Protein AF-A0A349IMM0-F1 (afdb_monomer_lite)

Radius of gyration: 15.64 Å; chains: 1; bounding box: 42×32×38 Å

Foldseek 3Di:
DPDDQQQCQPPVDPVSPDDPVRLVVQLVVQCCQQPDPVNDDPNHGDQGAAEDEHEHACVDPNHVVVDQKDWDDWDADPPDPLPGRSRIYTYMYGYPVVVVPPPDPDDPVVVVVVVVVRVVPRDD

Sequence (124 aa):
AVLPEFPFGWSGAPGHLPESTSINKQITYGEYIAEESHFMKGGCHPVVYNAFIMPYDSKGKRFPTGTPICYIGSATSDWKGGDKKYENVLGILIDVKYLMGIDSRTDPSEILKLAELIEEKCPV

pLDDT: mean 85.52, std 11.25, range [33.53, 94.69]

Secondary structure (DSSP, 8-state):
----S-THHHH--GGGSPPHHHHHHHHHHHHHHHH-GGG-BTTBPPP--EEEEEEE-TTSSS----SSEEEEEEE--TTS-S-SGGG-EEEEEEEHHHHHT--SS--HHHHHHHHHHHHHHS--

Structure (mmCIF, N/CA/C/O backbone):
data_AF-A0A349IMM0-F1
#
_entry.id   AF-A0A349IMM0-F1
#
loop_
_atom_site.group_PDB
_atom_site.id
_atom_site.type_symbol
_atom_site.label_atom_id
_atom_site.label_alt_id
_atom_site.label_comp_id
_atom_site.label_asym_id
_atom_site.label_entity_id
_atom_site.label_seq_id
_atom_site.pdbx_PDB_ins_code
_atom_site.Cartn_x
_atom_site.Cartn_y
_atom_site.Cartn_z
_atom_site.occupancy
_atom_site.B_iso_or_equiv
_atom_site.auth_seq_id
_atom_site.auth_comp_id
_atom_site.auth_asym_id
_atom_site.auth_atom_id
_atom_site.pdbx_PDB_model_num
ATOM 1 N N . ALA A 1 1 ? -10.154 20.493 5.474 1.00 33.53 1 ALA A N 1
ATOM 2 C CA . ALA A 1 1 ? -10.155 19.039 5.714 1.00 33.53 1 ALA A CA 1
ATOM 3 C C . ALA A 1 1 ? -9.678 18.373 4.436 1.00 33.53 1 ALA A C 1
ATOM 5 O O . ALA A 1 1 ? -10.311 18.577 3.409 1.00 33.53 1 ALA A O 1
ATOM 6 N N . VAL A 1 2 ? -8.536 17.685 4.461 1.00 36.28 2 VAL A N 1
ATOM 7 C CA . VAL A 1 2 ? -8.124 16.836 3.336 1.00 36.28 2 VAL A CA 1
ATOM 8 C C . VAL A 1 2 ? -8.956 15.567 3.472 1.00 36.28 2 VAL A C 1
ATOM 10 O O . VAL A 1 2 ? -8.765 14.812 4.423 1.00 36.28 2 VAL A O 1
ATOM 13 N N . LEU A 1 3 ? -9.966 15.402 2.622 1.00 37.78 3 LEU A N 1
ATOM 14 C CA . LEU A 1 3 ? -10.691 14.139 2.551 1.00 37.78 3 LEU A CA 1
ATOM 15 C C . LEU A 1 3 ? -9.709 13.094 1.998 1.00 37.78 3 LEU A C 1
ATOM 17 O O . LEU A 1 3 ? -9.088 13.371 0.972 1.00 37.78 3 LEU A O 1
ATOM 21 N N . PRO A 1 4 ? -9.518 11.935 2.651 1.00 56.53 4 PRO A N 1
ATOM 22 C CA . PRO A 1 4 ? -8.775 10.849 2.031 1.00 56.53 4 PRO A CA 1
ATOM 23 C C . PRO A 1 4 ? -9.517 10.441 0.756 1.00 56.53 4 PRO A C 1
ATOM 25 O O . PRO A 1 4 ? -10.723 10.202 0.808 1.00 56.53 4 PRO A O 1
ATOM 28 N N . GLU A 1 5 ? -8.811 10.391 -0.377 1.00 65.69 5 GLU A N 1
ATOM 29 C CA . GLU A 1 5 ? -9.408 10.12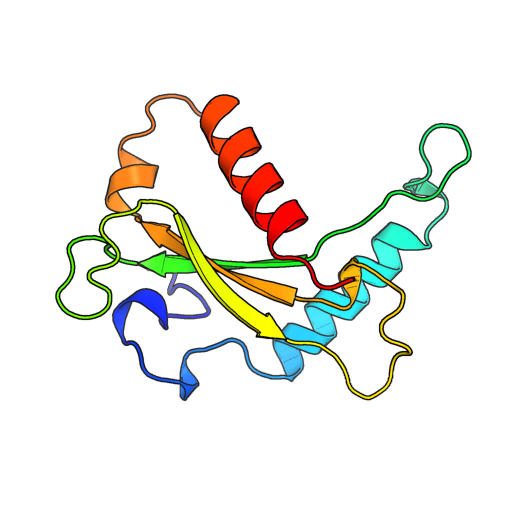4 -1.698 1.00 65.69 5 GLU A CA 1
ATOM 30 C C . GLU A 1 5 ? -10.194 8.799 -1.735 1.00 65.69 5 GLU A C 1
ATOM 32 O O . GLU A 1 5 ? -11.138 8.672 -2.509 1.00 65.69 5 GLU A O 1
ATOM 37 N N . PHE A 1 6 ? -9.880 7.857 -0.834 1.00 81.56 6 PHE A N 1
ATOM 38 C CA . PHE A 1 6 ? -10.551 6.562 -0.708 1.00 81.56 6 PHE A CA 1
ATOM 39 C C . PHE A 1 6 ? -10.893 6.253 0.765 1.00 81.56 6 PHE A C 1
ATOM 41 O O . PHE A 1 6 ? -10.073 5.686 1.496 1.00 81.56 6 PHE A O 1
ATOM 48 N N . PRO A 1 7 ? -12.100 6.598 1.259 1.00 84.56 7 PRO A N 1
ATOM 49 C CA . PRO A 1 7 ? -12.503 6.374 2.651 1.00 84.56 7 PRO A CA 1
ATOM 50 C C . PRO A 1 7 ? -12.936 4.920 2.928 1.00 84.56 7 PRO A C 1
ATOM 52 O O . PRO A 1 7 ? -13.743 4.665 3.833 1.00 84.56 7 PRO A O 1
ATOM 55 N N . PHE A 1 8 ? -12.431 3.943 2.166 1.00 89.12 8 PHE A N 1
ATOM 56 C CA . PHE A 1 8 ? -12.772 2.529 2.333 1.00 89.12 8 PHE A CA 1
ATOM 57 C C . PHE A 1 8 ? -12.432 2.025 3.735 1.00 89.12 8 PHE A C 1
ATOM 59 O O . PHE A 1 8 ? -13.289 1.430 4.375 1.00 89.12 8 PHE A O 1
ATOM 66 N N . GLY A 1 9 ? -11.247 2.337 4.263 1.00 84.81 9 GLY A N 1
ATOM 67 C CA . GLY A 1 9 ? -10.833 1.889 5.598 1.00 84.81 9 GLY A CA 1
ATOM 68 C C . GLY A 1 9 ? -11.730 2.387 6.741 1.00 84.81 9 GLY A C 1
ATOM 69 O O . GLY A 1 9 ? -11.823 1.748 7.786 1.00 84.81 9 GLY A O 1
ATOM 70 N N . TRP A 1 10 ? -12.463 3.485 6.541 1.00 85.38 10 TRP A N 1
ATOM 71 C CA . TRP A 1 10 ? -13.442 3.978 7.513 1.00 85.38 10 TRP A CA 1
ATOM 72 C C . TRP A 1 10 ? -14.856 3.432 7.264 1.00 85.38 10 TRP A C 1
ATOM 74 O O . TRP A 1 10 ? -15.537 2.984 8.185 1.00 85.38 10 TRP A O 1
ATOM 84 N N . SER A 1 11 ? -15.302 3.448 6.010 1.00 88.31 11 SER A N 1
ATOM 85 C CA . SER A 1 11 ? -16.681 3.115 5.622 1.00 88.31 11 SER A CA 1
ATOM 86 C C . SER A 1 11 ? -16.931 1.618 5.391 1.00 88.31 11 SER A C 1
ATOM 88 O O . SER A 1 11 ? -18.047 1.121 5.573 1.00 88.31 11 SER A O 1
ATOM 90 N N . GLY A 1 12 ? -15.906 0.897 4.939 1.00 85.94 12 GLY A N 1
ATOM 91 C CA . GLY A 1 12 ? -15.935 -0.448 4.362 1.00 85.94 12 GLY A CA 1
ATOM 92 C C . GLY A 1 12 ? -16.899 -0.639 3.189 1.00 85.94 12 GLY A C 1
ATOM 93 O O . GLY A 1 12 ? -17.307 -1.768 2.912 1.00 85.94 12 GLY A O 1
ATOM 94 N N . ALA A 1 13 ? -17.347 0.445 2.556 1.00 89.25 13 ALA A N 1
ATOM 95 C CA . ALA A 1 13 ? -18.237 0.378 1.405 1.00 89.25 13 ALA A CA 1
ATOM 96 C C . ALA A 1 13 ? -17.404 0.122 0.139 1.00 89.25 13 ALA A C 1
ATOM 98 O O . ALA A 1 13 ? -16.513 0.923 -0.131 1.00 89.25 13 ALA A O 1
ATOM 99 N N . PRO A 1 14 ? -17.678 -0.929 -0.657 1.00 87.25 14 PRO A N 1
ATOM 100 C CA . PRO A 1 14 ? -16.876 -1.244 -1.843 1.00 87.25 14 PRO A CA 1
ATOM 101 C C . PRO A 1 14 ? -16.741 -0.086 -2.840 1.00 87.25 14 PRO A C 1
ATOM 103 O O . PRO A 1 14 ? -15.671 0.098 -3.400 1.00 87.25 14 PRO A O 1
ATOM 106 N N . GLY A 1 15 ? -17.772 0.753 -2.992 1.00 88.56 15 GLY A N 1
ATOM 107 C CA . GLY A 1 15 ? -17.725 1.953 -3.846 1.00 88.56 15 GLY A CA 1
ATOM 108 C C . GLY A 1 15 ? -16.843 3.097 -3.326 1.00 88.56 15 GLY A C 1
ATOM 109 O O . GLY A 1 15 ? -16.828 4.169 -3.911 1.00 88.56 15 GLY A O 1
ATOM 110 N N . HIS A 1 16 ? -16.147 2.913 -2.203 1.00 90.31 16 HIS A N 1
ATOM 111 C CA . HIS A 1 16 ? -15.109 3.831 -1.725 1.00 90.31 16 HIS A CA 1
ATOM 112 C C . HIS A 1 16 ? -13.690 3.293 -1.962 1.00 90.31 16 HIS A C 1
ATOM 114 O O . HIS A 1 16 ? -12.727 3.900 -1.489 1.00 90.31 16 HIS A O 1
ATOM 120 N N . LEU A 1 17 ? -13.558 2.145 -2.635 1.00 91.06 17 LEU A N 1
ATOM 121 C CA . LEU A 1 17 ? -12.282 1.669 -3.159 1.00 91.06 17 LEU A CA 1
ATOM 122 C C . LEU A 1 17 ? -11.854 2.509 -4.374 1.00 91.06 17 LEU A C 1
ATOM 124 O O . LEU A 1 17 ? -12.676 3.210 -4.964 1.00 91.06 17 LEU A O 1
ATOM 128 N N . PRO A 1 18 ? -10.573 2.440 -4.765 1.00 89.31 18 PRO A N 1
ATOM 129 C CA . PRO A 1 18 ? -10.102 3.063 -5.991 1.00 89.31 18 PRO A CA 1
ATOM 130 C C . PRO A 1 18 ? -10.876 2.589 -7.224 1.00 89.31 18 PRO A C 1
ATOM 132 O O . PRO A 1 18 ? -10.929 1.399 -7.528 1.00 89.31 18 PRO A O 1
ATOM 135 N N . GLU A 1 19 ? -11.440 3.549 -7.951 1.00 90.06 19 GLU A N 1
ATOM 136 C CA . GLU A 1 19 ? -12.106 3.324 -9.234 1.00 90.06 19 GLU A CA 1
ATOM 137 C C . GLU A 1 19 ? -11.103 2.892 -10.316 1.00 90.06 19 GLU A C 1
ATOM 139 O O . GLU A 1 19 ? -9.913 3.229 -10.258 1.00 90.06 19 GLU A O 1
ATOM 144 N N . SER A 1 20 ? -11.585 2.233 -11.375 1.00 87.50 20 SER A N 1
ATOM 145 C CA . SER A 1 20 ? -10.746 1.777 -12.499 1.00 87.50 20 SER A CA 1
ATOM 146 C C . SER A 1 20 ? -9.914 2.900 -13.125 1.00 87.50 20 SER A C 1
ATOM 148 O O . SER A 1 20 ? -8.790 2.676 -13.565 1.00 87.50 20 SER A O 1
ATOM 150 N N . THR A 1 21 ? -10.427 4.134 -13.135 1.00 87.69 21 THR A N 1
ATOM 151 C CA . THR A 1 21 ? -9.688 5.298 -13.647 1.00 87.69 21 THR A CA 1
ATOM 152 C C . THR A 1 21 ? -8.455 5.626 -12.804 1.00 87.69 21 THR A C 1
ATOM 154 O O . THR A 1 21 ? -7.414 5.974 -13.361 1.00 87.69 21 THR A O 1
ATOM 157 N N . SER A 1 22 ? -8.542 5.493 -11.480 1.00 89.88 22 SER A N 1
ATOM 158 C CA . SER A 1 22 ? -7.416 5.689 -10.564 1.00 89.88 22 SER A CA 1
ATOM 159 C C . SER A 1 22 ? -6.413 4.545 -10.672 1.00 89.88 22 SER A C 1
ATOM 161 O O . SER A 1 22 ? -5.213 4.805 -10.716 1.00 89.88 22 SER A O 1
ATOM 163 N N . ILE A 1 23 ? -6.891 3.302 -10.787 1.00 89.50 23 ILE A N 1
ATOM 164 C CA . ILE A 1 23 ? -6.040 2.123 -11.017 1.00 89.50 23 ILE A CA 1
ATOM 165 C C . ILE A 1 23 ? -5.233 2.296 -12.312 1.00 89.50 23 ILE A C 1
ATOM 167 O O . ILE A 1 23 ? -4.010 2.184 -12.291 1.00 89.50 23 ILE A O 1
ATOM 171 N N . ASN A 1 24 ? -5.884 2.676 -13.416 1.00 89.69 24 ASN A N 1
ATOM 172 C CA . ASN A 1 24 ? -5.212 2.893 -14.700 1.00 89.69 24 ASN A CA 1
ATOM 173 C C . ASN A 1 24 ? -4.131 3.976 -14.618 1.00 89.69 24 ASN A C 1
ATOM 175 O O . ASN A 1 24 ? -3.027 3.768 -15.111 1.00 89.69 24 ASN A O 1
ATOM 179 N N . LYS A 1 25 ? -4.411 5.105 -13.953 1.00 90.19 25 LYS A N 1
ATOM 180 C CA . LYS A 1 25 ? -3.408 6.164 -13.740 1.00 90.19 25 LYS A CA 1
ATOM 181 C C . LYS A 1 25 ? -2.190 5.643 -12.989 1.00 90.19 25 LYS A C 1
ATOM 183 O O . LYS A 1 25 ? -1.066 5.934 -13.382 1.00 90.19 25 LYS A O 1
ATOM 188 N N . GLN A 1 26 ? -2.416 4.873 -11.927 1.00 90.38 26 GLN A N 1
ATOM 189 C CA . GLN A 1 26 ? -1.330 4.297 -11.146 1.00 90.38 26 GLN A CA 1
ATOM 190 C C . GLN A 1 26 ? -0.465 3.358 -11.996 1.00 90.38 26 GLN A C 1
ATOM 192 O O . GLN A 1 26 ? 0.760 3.450 -11.929 1.00 90.38 26 GLN A O 1
ATOM 197 N N . ILE A 1 27 ? -1.067 2.518 -12.840 1.00 90.62 27 ILE A N 1
ATOM 198 C CA . ILE A 1 27 ? -0.322 1.643 -13.761 1.00 90.62 27 ILE A CA 1
ATOM 199 C C . ILE A 1 27 ? 0.483 2.471 -14.773 1.00 90.62 27 ILE A C 1
ATOM 201 O O . ILE A 1 27 ? 1.664 2.197 -14.969 1.00 90.62 27 ILE A O 1
ATOM 205 N N . THR A 1 28 ? -0.110 3.512 -15.368 1.00 91.25 28 THR A N 1
ATOM 206 C CA . THR A 1 28 ? 0.586 4.406 -16.312 1.00 91.25 28 THR A CA 1
ATOM 207 C C . THR A 1 28 ? 1.788 5.100 -15.671 1.00 91.25 28 THR A C 1
ATOM 209 O O . THR A 1 28 ? 2.846 5.198 -16.289 1.00 91.25 28 THR A O 1
ATOM 212 N N . TYR A 1 29 ? 1.666 5.561 -14.424 1.00 91.12 29 TYR A N 1
ATOM 213 C CA . TYR A 1 29 ? 2.805 6.142 -13.710 1.00 91.12 29 TYR A CA 1
ATOM 214 C C . TYR A 1 29 ? 3.889 5.107 -13.412 1.00 91.12 29 TYR A C 1
ATOM 216 O O . TYR A 1 29 ? 5.074 5.406 -13.555 1.00 91.12 29 TYR A O 1
ATOM 224 N N . GLY A 1 30 ? 3.497 3.892 -13.027 1.00 90.88 30 GLY A N 1
ATOM 225 C CA . GLY A 1 30 ? 4.434 2.801 -12.785 1.00 90.88 30 GLY A CA 1
ATOM 226 C C . GLY A 1 30 ? 5.220 2.405 -14.037 1.00 90.88 30 GLY A C 1
ATOM 227 O O . GLY A 1 30 ? 6.436 2.244 -13.964 1.00 90.88 30 GLY A O 1
ATOM 228 N N . GLU A 1 31 ? 4.546 2.331 -15.186 1.00 91.31 31 GLU A N 1
ATOM 229 C CA . GLU A 1 31 ? 5.163 2.092 -16.496 1.00 91.31 31 GLU A CA 1
ATOM 230 C C . GLU A 1 31 ? 6.164 3.190 -16.856 1.00 91.31 31 GLU A C 1
ATOM 232 O O . GLU A 1 31 ? 7.311 2.889 -17.177 1.00 91.31 31 GLU A O 1
ATOM 237 N N . TYR A 1 32 ? 5.772 4.459 -16.708 1.00 92.25 32 TYR A N 1
ATOM 238 C CA . TYR A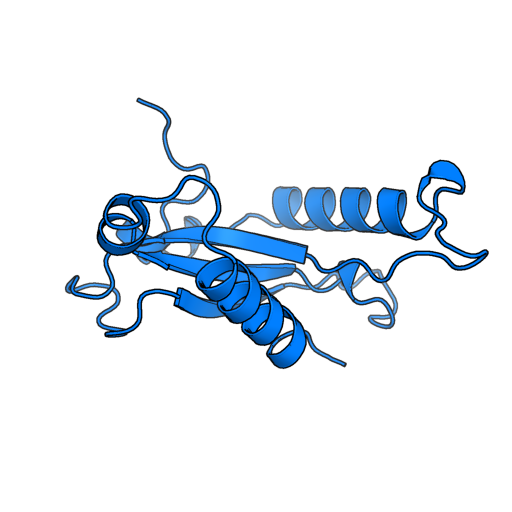 1 32 ? 6.663 5.588 -16.970 1.00 92.25 32 TYR A CA 1
ATOM 239 C C . TYR A 1 32 ? 7.955 5.496 -16.145 1.00 92.25 32 TYR A C 1
ATOM 241 O O . TYR A 1 32 ? 9.045 5.662 -16.681 1.00 92.25 32 TYR A O 1
ATOM 249 N N . ILE A 1 33 ? 7.867 5.164 -14.853 1.00 90.69 33 ILE A N 1
ATOM 250 C CA . ILE A 1 33 ? 9.059 5.023 -14.000 1.00 90.69 33 ILE A CA 1
ATOM 251 C C . ILE A 1 33 ? 9.905 3.809 -14.404 1.00 90.69 33 ILE A C 1
ATOM 253 O O . ILE A 1 33 ? 11.135 3.864 -14.360 1.00 90.69 33 ILE A O 1
ATOM 257 N N . ALA A 1 34 ? 9.258 2.704 -14.772 1.00 90.19 34 ALA A N 1
ATOM 258 C CA . ALA A 1 34 ? 9.940 1.468 -15.120 1.00 90.19 34 ALA A CA 1
ATOM 259 C C . ALA A 1 34 ? 10.650 1.538 -16.479 1.00 90.19 34 ALA A C 1
ATOM 261 O O . ALA A 1 34 ? 11.655 0.858 -16.650 1.00 90.19 34 ALA A O 1
ATOM 262 N N . GLU A 1 35 ? 10.172 2.339 -17.431 1.00 89.69 35 GLU A N 1
ATOM 263 C CA . GLU A 1 35 ? 10.680 2.349 -18.813 1.00 89.69 35 GLU A CA 1
ATOM 264 C C . GLU A 1 35 ? 11.544 3.563 -19.153 1.00 89.69 35 GLU A C 1
ATOM 266 O O . GLU A 1 35 ? 12.345 3.523 -20.087 1.00 89.69 35 GLU A O 1
ATOM 271 N N . GLU A 1 36 ? 11.444 4.640 -18.384 1.00 90.69 36 GLU A N 1
ATOM 272 C CA . GLU A 1 36 ? 12.204 5.845 -18.671 1.00 90.69 36 GLU A CA 1
ATOM 273 C C . GLU A 1 36 ? 13.684 5.740 -18.283 1.00 90.69 36 GLU A C 1
ATOM 275 O O . GLU A 1 36 ? 14.066 5.336 -17.180 1.00 90.69 36 GLU A O 1
ATOM 280 N N . SER A 1 37 ? 14.546 6.197 -19.194 1.00 85.38 37 SER A N 1
ATOM 281 C CA . SER A 1 37 ? 16.006 6.083 -19.060 1.00 85.38 37 SER A CA 1
ATOM 282 C C . SER A 1 37 ? 16.582 6.845 -17.859 1.00 85.38 37 SER A C 1
ATOM 284 O O . SER A 1 37 ? 17.596 6.440 -17.293 1.00 85.38 37 SER A O 1
ATOM 286 N N . HIS A 1 38 ? 15.923 7.917 -17.415 1.00 89.00 38 HIS A N 1
ATOM 287 C CA . HIS A 1 38 ? 16.384 8.737 -16.293 1.00 89.00 38 HIS A CA 1
ATOM 288 C C . HIS A 1 38 ? 16.205 8.069 -14.920 1.00 89.00 38 HIS A C 1
ATOM 290 O O . HIS A 1 38 ? 16.818 8.513 -13.948 1.00 89.00 38 HIS A O 1
ATOM 296 N N . PHE A 1 39 ? 15.413 6.995 -14.829 1.00 87.00 39 PHE A N 1
ATOM 297 C CA . PHE A 1 39 ? 15.270 6.199 -13.606 1.00 87.00 39 PHE A CA 1
ATOM 298 C C . PHE A 1 39 ? 16.178 4.965 -13.570 1.00 87.00 39 PHE A C 1
ATOM 300 O O . PHE A 1 39 ? 16.187 4.245 -12.567 1.00 87.00 39 PHE A O 1
ATOM 307 N N . MET A 1 40 ? 16.965 4.722 -14.623 1.00 88.25 40 MET A N 1
ATOM 308 C CA . MET A 1 40 ? 17.915 3.614 -14.655 1.00 88.25 40 MET A CA 1
ATOM 309 C C . MET A 1 40 ? 18.947 3.739 -13.532 1.00 88.25 40 MET A C 1
ATOM 311 O O . MET A 1 40 ? 19.554 4.791 -13.316 1.00 88.25 40 MET A O 1
ATOM 315 N N . LYS A 1 41 ? 19.205 2.626 -12.844 1.00 84.44 41 LYS A N 1
ATOM 316 C CA . LYS A 1 41 ? 20.254 2.518 -11.825 1.00 84.44 41 LYS A CA 1
ATOM 317 C C . LYS A 1 41 ? 21.172 1.362 -12.183 1.00 84.44 41 LYS A C 1
ATOM 319 O O . LYS A 1 41 ? 20.724 0.234 -12.351 1.00 84.44 41 LYS A O 1
ATOM 324 N N . GLY A 1 42 ? 22.467 1.648 -12.322 1.00 84.31 42 GLY A N 1
ATOM 325 C CA . GLY A 1 42 ? 23.463 0.623 -12.655 1.00 84.31 42 GLY A CA 1
ATOM 326 C C . GLY A 1 42 ? 23.252 -0.040 -14.022 1.00 84.31 42 GLY A C 1
ATOM 327 O O . GLY A 1 42 ? 23.611 -1.199 -14.184 1.00 84.31 42 GLY A O 1
ATOM 328 N N . GLY A 1 43 ? 22.654 0.670 -14.988 1.00 86.00 43 GLY A N 1
ATOM 329 C CA . GLY A 1 43 ? 22.374 0.149 -16.334 1.00 86.00 43 GLY A CA 1
ATOM 330 C C . GLY A 1 43 ? 21.109 -0.709 -16.447 1.00 86.00 43 GLY A C 1
ATOM 331 O O . GLY A 1 43 ? 20.802 -1.179 -17.538 1.00 86.00 43 GLY A O 1
ATOM 332 N N . CYS A 1 44 ? 20.363 -0.883 -15.354 1.00 88.06 44 CYS A N 1
ATOM 333 C CA . CYS A 1 44 ? 19.107 -1.625 -15.330 1.00 88.06 44 CYS A CA 1
ATOM 334 C C . CYS A 1 44 ? 17.929 -0.700 -15.010 1.00 88.06 44 CYS A C 1
ATOM 336 O O . CYS A 1 44 ? 18.051 0.245 -14.221 1.00 88.06 44 CYS A O 1
ATOM 338 N N . HIS A 1 45 ? 16.773 -1.011 -15.591 1.00 88.19 45 HIS A N 1
ATOM 339 C CA . HIS A 1 45 ? 15.504 -0.414 -15.190 1.00 88.19 45 HIS A CA 1
ATOM 340 C C . HIS A 1 45 ? 15.119 -0.861 -13.772 1.00 88.19 45 HIS A C 1
ATOM 342 O O . HIS A 1 45 ? 15.361 -2.019 -13.413 1.00 88.19 45 HIS A O 1
ATOM 348 N N . PRO A 1 46 ? 14.535 0.029 -12.952 1.00 89.62 46 PRO A N 1
ATOM 349 C CA . PRO A 1 46 ? 14.094 -0.333 -11.615 1.00 89.62 46 PRO A CA 1
ATOM 350 C C . PRO A 1 46 ? 12.882 -1.269 -11.669 1.00 89.62 46 PRO A C 1
ATOM 352 O O . PRO A 1 46 ? 12.027 -1.168 -12.550 1.00 89.62 46 PRO A O 1
ATOM 355 N N . VAL A 1 47 ? 12.771 -2.144 -10.670 1.00 90.25 47 VAL A N 1
ATOM 356 C CA . VAL A 1 47 ? 11.513 -2.843 -10.393 1.00 90.25 47 VAL A CA 1
ATOM 357 C C . VAL A 1 47 ? 10.601 -1.874 -9.650 1.00 90.25 47 VAL A C 1
ATOM 359 O O . VAL A 1 47 ? 10.987 -1.318 -8.622 1.00 90.25 47 VAL A O 1
ATOM 362 N N . VAL A 1 48 ? 9.403 -1.656 -10.187 1.00 92.19 48 VAL A N 1
ATOM 363 C CA . VAL A 1 48 ? 8.421 -0.719 -9.635 1.00 92.19 48 VAL A CA 1
ATOM 364 C C . VAL A 1 48 ? 7.231 -1.505 -9.100 1.00 92.19 48 VAL A C 1
ATOM 366 O O . VAL A 1 48 ? 6.670 -2.341 -9.806 1.00 92.19 48 VAL A O 1
ATOM 369 N N . TYR A 1 49 ? 6.853 -1.216 -7.859 1.00 92.75 49 TYR A N 1
ATOM 370 C CA . TYR A 1 49 ? 5.663 -1.753 -7.203 1.00 92.75 49 TYR A CA 1
ATOM 371 C C . TYR A 1 49 ? 4.622 -0.655 -7.038 1.00 92.75 49 TYR A C 1
ATOM 373 O O . TYR A 1 49 ? 4.966 0.524 -6.937 1.00 92.75 49 TYR A O 1
ATOM 381 N N . ASN A 1 50 ? 3.353 -1.049 -6.987 1.00 92.12 50 ASN A N 1
ATOM 382 C CA . ASN A 1 50 ? 2.244 -0.115 -6.927 1.00 92.12 50 ASN A CA 1
ATOM 383 C C . ASN A 1 50 ? 1.287 -0.459 -5.787 1.00 92.12 50 ASN A C 1
ATOM 385 O O . ASN A 1 50 ? 0.904 -1.617 -5.618 1.00 92.12 50 ASN A O 1
ATOM 389 N N . ALA A 1 51 ? 0.895 0.541 -5.000 1.00 92.94 51 ALA A N 1
ATOM 390 C CA . ALA A 1 51 ? -0.050 0.351 -3.912 1.00 92.94 51 ALA A CA 1
ATOM 391 C C . ALA A 1 51 ? -0.859 1.618 -3.610 1.00 92.94 51 ALA A C 1
ATOM 393 O O . ALA A 1 51 ? -0.321 2.723 -3.536 1.00 92.94 51 ALA A O 1
ATOM 394 N N . PHE A 1 52 ? -2.150 1.438 -3.343 1.00 92.88 52 PHE A N 1
ATOM 395 C CA . PHE A 1 52 ? -3.001 2.421 -2.693 1.00 92.88 52 PHE A CA 1
ATOM 396 C C . PHE A 1 52 ? -2.950 2.243 -1.181 1.00 92.88 52 PHE A C 1
ATOM 398 O O . PHE A 1 52 ? -3.285 1.182 -0.653 1.00 92.88 52 PHE A O 1
ATOM 405 N N . ILE A 1 53 ? -2.595 3.320 -0.487 1.00 91.38 53 ILE A N 1
ATOM 406 C CA . ILE A 1 53 ? -2.620 3.389 0.970 1.00 91.38 53 ILE A CA 1
ATOM 407 C C . ILE A 1 53 ? -3.917 4.063 1.405 1.00 91.38 53 ILE A C 1
ATOM 409 O O . ILE A 1 53 ? -4.224 5.182 0.995 1.00 91.38 53 ILE A O 1
ATOM 413 N N . MET A 1 54 ? -4.670 3.385 2.262 1.00 91.75 54 MET A N 1
ATOM 414 C CA . MET A 1 54 ? -5.966 3.832 2.754 1.00 91.75 54 MET A CA 1
ATOM 415 C C . MET A 1 54 ? -5.960 3.910 4.284 1.00 91.75 54 MET A C 1
ATOM 417 O O . MET A 1 54 ? -5.613 2.935 4.952 1.00 91.75 54 MET A O 1
ATOM 421 N N . PRO A 1 55 ? -6.355 5.049 4.873 1.00 91.00 55 PRO A N 1
ATOM 422 C CA . PRO A 1 55 ? -6.399 5.189 6.321 1.00 91.00 55 PRO A CA 1
ATOM 423 C C . PRO A 1 55 ? -7.518 4.332 6.922 1.00 91.00 55 PRO A C 1
ATOM 425 O O . PRO A 1 55 ? -8.633 4.295 6.394 1.00 91.00 55 PRO A O 1
ATOM 428 N N . TYR A 1 56 ? -7.251 3.687 8.059 1.00 92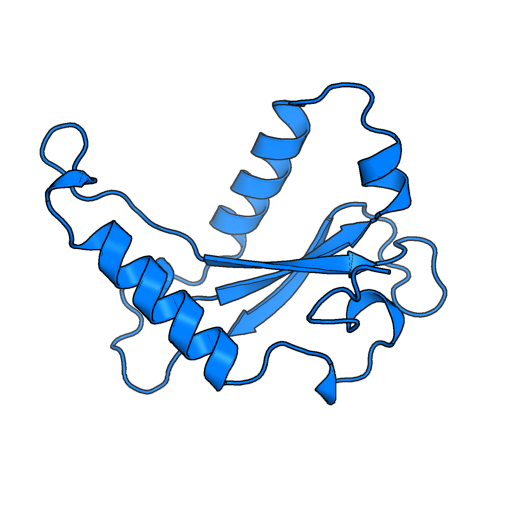.19 56 TYR A N 1
ATOM 429 C CA . TYR A 1 56 ? -8.273 2.965 8.822 1.00 92.19 56 TYR A CA 1
ATOM 430 C C . TYR A 1 56 ? -8.012 2.966 10.338 1.00 92.19 56 TYR A C 1
ATOM 432 O O . TYR A 1 56 ? -7.066 3.587 10.820 1.00 92.19 56 TYR A O 1
ATOM 440 N N . ASP A 1 57 ? -8.892 2.301 11.090 1.00 90.31 57 ASP A N 1
ATOM 441 C CA . ASP A 1 57 ? -8.762 2.056 12.530 1.00 90.31 57 ASP A CA 1
ATOM 442 C C . ASP A 1 57 ? -8.680 0.541 12.761 1.00 90.31 57 ASP A C 1
ATOM 444 O O . ASP A 1 57 ? -9.700 -0.143 12.641 1.00 90.31 57 ASP A O 1
ATOM 448 N N . SER A 1 58 ? -7.494 0.016 13.099 1.00 90.31 58 SER A N 1
ATOM 449 C CA . SER A 1 58 ? -7.269 -1.436 13.266 1.00 90.31 58 SER A CA 1
ATOM 450 C C . SER A 1 58 ? -8.028 -2.040 14.448 1.00 90.31 58 SER A C 1
ATOM 452 O O . SER A 1 58 ? -8.262 -3.250 14.510 1.00 90.31 58 SER A O 1
ATOM 454 N N . LYS A 1 59 ? -8.424 -1.183 15.396 1.00 88.88 59 LYS A N 1
ATOM 455 C CA . LYS A 1 59 ? -9.240 -1.516 16.572 1.00 88.88 59 LYS A CA 1
ATOM 456 C C . LYS A 1 59 ? -10.709 -1.140 16.372 1.00 88.88 59 LYS A C 1
ATOM 458 O O . LYS A 1 59 ? -11.515 -1.261 17.296 1.00 88.88 59 LYS A O 1
ATOM 463 N N . GLY A 1 60 ? -11.058 -0.640 15.190 1.00 84.75 60 GLY A N 1
ATOM 464 C CA . GLY A 1 60 ? -12.407 -0.235 14.842 1.00 84.75 60 GLY A CA 1
ATOM 465 C C . GLY A 1 60 ? -13.331 -1.435 14.643 1.00 84.75 60 GLY A C 1
ATOM 466 O O . GLY A 1 60 ? -12.910 -2.539 14.312 1.00 84.75 60 GLY A O 1
ATOM 467 N N . LYS A 1 61 ? -14.642 -1.204 14.776 1.00 82.38 61 LYS A N 1
ATOM 468 C CA . LYS A 1 61 ? -15.663 -2.248 14.563 1.00 82.38 61 LYS A CA 1
ATOM 469 C C . LYS A 1 61 ? -15.738 -2.738 13.112 1.00 82.38 61 LYS A C 1
ATOM 471 O O . LYS A 1 61 ? -16.241 -3.828 12.869 1.00 82.38 61 LYS A O 1
ATOM 476 N N . ARG A 1 62 ? -15.304 -1.912 12.152 1.00 82.44 62 ARG A N 1
ATOM 477 C CA . ARG A 1 62 ? -15.449 -2.183 10.715 1.00 82.44 62 ARG A CA 1
ATOM 478 C C . ARG A 1 62 ? -14.378 -3.128 10.179 1.00 82.44 62 ARG A C 1
ATOM 480 O O . ARG A 1 62 ? -14.700 -4.005 9.387 1.00 82.44 62 ARG A O 1
ATOM 487 N N . PHE A 1 63 ? -13.144 -2.941 10.636 1.00 82.19 63 PHE A N 1
ATOM 488 C CA . PHE A 1 63 ? -11.973 -3.722 10.252 1.00 82.19 63 PHE A CA 1
ATOM 489 C C . PHE A 1 63 ? -11.161 -4.050 11.512 1.00 82.19 63 PHE A C 1
ATOM 491 O O . PHE A 1 63 ? -10.163 -3.385 11.786 1.00 82.19 63 PHE A O 1
ATOM 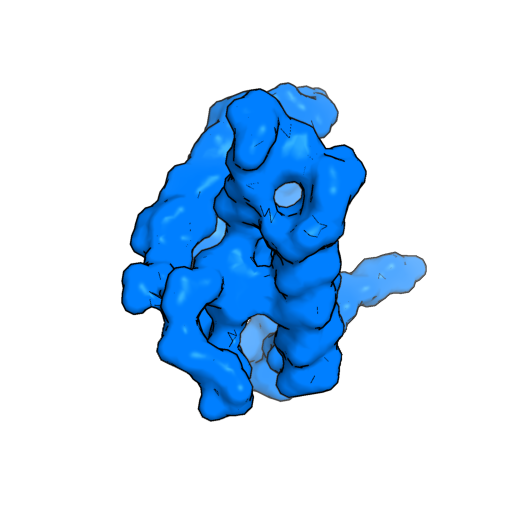498 N N . PRO A 1 64 ? -11.589 -5.048 12.305 1.00 82.25 64 PRO A N 1
ATOM 499 C CA . PRO A 1 64 ? -10.897 -5.459 13.522 1.00 82.25 64 PRO A CA 1
ATOM 500 C C . PRO A 1 64 ? -9.695 -6.349 13.173 1.00 82.25 64 PRO A C 1
ATOM 502 O O . PRO A 1 64 ? -9.624 -7.511 13.563 1.00 82.25 64 PRO A O 1
ATOM 505 N N . THR A 1 65 ? -8.774 -5.825 12.370 1.00 86.31 65 THR A N 1
ATOM 506 C CA . THR A 1 65 ? -7.588 -6.549 11.890 1.00 86.31 65 THR A CA 1
ATOM 507 C C . THR A 1 65 ? -6.584 -6.789 13.014 1.00 86.31 65 THR A C 1
ATOM 509 O O . THR A 1 65 ? -5.828 -7.754 12.965 1.00 86.31 65 THR A O 1
ATOM 512 N N . GLY A 1 66 ? -6.553 -5.909 14.023 1.00 87.1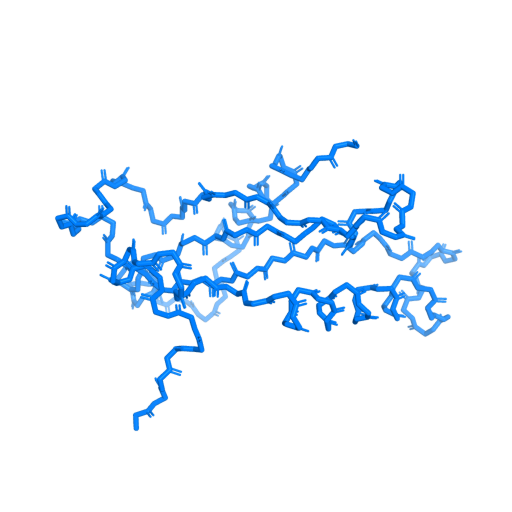9 66 GLY A N 1
ATOM 513 C CA . GLY A 1 66 ? -5.584 -5.955 15.119 1.00 87.19 66 GLY A CA 1
ATOM 514 C C . GLY A 1 66 ? -4.140 -5.645 14.707 1.00 87.19 66 GLY A C 1
ATOM 515 O O . GLY A 1 66 ? -3.257 -5.677 15.563 1.00 87.19 66 GLY A O 1
ATOM 516 N N . THR A 1 67 ? -3.887 -5.324 13.434 1.00 90.69 67 THR A N 1
ATOM 517 C CA . THR A 1 67 ? -2.554 -5.018 12.897 1.00 90.69 67 THR A CA 1
ATOM 518 C C . THR A 1 67 ? -2.495 -3.587 12.366 1.00 90.69 67 THR A C 1
ATOM 520 O O . THR A 1 67 ? -3.479 -3.087 11.835 1.00 90.69 67 THR A O 1
ATOM 523 N N . PRO A 1 68 ? -1.358 -2.884 12.462 1.00 91.00 68 PRO A N 1
ATOM 524 C CA . PRO A 1 68 ? -1.265 -1.505 11.982 1.00 91.00 68 PRO A CA 1
ATOM 525 C C . PRO A 1 68 ? -1.270 -1.386 10.453 1.00 91.00 68 PRO A C 1
ATOM 527 O O . PRO A 1 68 ? -1.747 -0.387 9.923 1.00 91.00 68 PRO A O 1
ATOM 530 N N . ILE A 1 69 ? -0.781 -2.407 9.746 1.00 93.06 69 ILE A N 1
ATOM 531 C CA . ILE A 1 69 ? -0.756 -2.486 8.283 1.00 93.06 69 ILE A CA 1
ATOM 532 C C . ILE A 1 69 ? -1.524 -3.748 7.879 1.00 93.06 69 ILE A C 1
ATOM 534 O O . ILE A 1 69 ? -1.324 -4.815 8.468 1.00 93.06 69 ILE A O 1
ATOM 538 N N . CYS A 1 70 ? -2.438 -3.633 6.917 1.00 93.50 70 CYS A N 1
ATOM 539 C CA . CYS A 1 70 ? -3.263 -4.747 6.458 1.00 93.50 70 CYS A CA 1
ATOM 540 C C . CYS A 1 70 ? -3.446 -4.707 4.938 1.00 93.50 70 CYS A C 1
ATOM 542 O O . CYS A 1 70 ? -3.908 -3.715 4.383 1.00 93.50 70 CYS A O 1
ATOM 544 N N . TYR A 1 71 ? -3.104 -5.801 4.264 1.00 94.12 71 TYR A N 1
ATOM 545 C CA . TYR A 1 71 ? -3.401 -6.004 2.848 1.00 94.12 71 TYR A CA 1
ATOM 546 C C . TYR A 1 71 ? -4.864 -6.425 2.663 1.00 94.12 71 TYR A C 1
ATOM 548 O O . TYR A 1 71 ? -5.336 -7.317 3.369 1.00 94.12 71 TYR A O 1
ATOM 556 N N . ILE A 1 72 ? -5.567 -5.818 1.702 1.00 92.44 72 ILE A N 1
ATOM 557 C CA . ILE A 1 72 ? -6.996 -6.088 1.458 1.00 92.44 72 ILE A CA 1
ATOM 558 C C . ILE A 1 72 ? -7.321 -6.606 0.054 1.00 92.44 72 ILE A C 1
ATOM 560 O O . ILE A 1 72 ? -8.461 -6.992 -0.195 1.00 92.44 72 ILE A O 1
ATOM 564 N N . GLY A 1 73 ? -6.350 -6.632 -0.856 1.00 91.12 73 GLY A N 1
ATOM 565 C CA . GLY A 1 73 ? -6.545 -7.121 -2.220 1.00 91.12 73 GLY A CA 1
ATOM 566 C C . GLY A 1 73 ? -5.611 -6.454 -3.220 1.00 91.12 73 GLY A C 1
ATOM 567 O O . GLY A 1 73 ? -4.905 -5.507 -2.882 1.00 91.12 73 GLY A O 1
ATOM 568 N N . SER A 1 74 ? -5.625 -6.941 -4.454 1.00 90.56 74 SER A N 1
ATOM 569 C CA . SER A 1 74 ? -4.888 -6.375 -5.579 1.00 90.56 74 SER A CA 1
ATOM 570 C C . SER A 1 74 ? -5.840 -6.104 -6.737 1.00 90.56 74 SER A C 1
ATOM 572 O O . SER A 1 74 ? -6.870 -6.762 -6.885 1.00 90.56 74 SER A O 1
ATOM 574 N N . ALA A 1 75 ? -5.490 -5.118 -7.553 1.00 88.62 75 ALA A N 1
ATOM 575 C CA . ALA A 1 75 ? -6.143 -4.832 -8.816 1.00 88.62 75 ALA A CA 1
ATOM 576 C C . ALA A 1 75 ? -5.111 -4.878 -9.941 1.00 88.62 75 ALA A C 1
ATOM 578 O O . ALA A 1 75 ? -3.982 -4.418 -9.775 1.00 88.62 75 ALA A O 1
ATOM 579 N N . THR A 1 76 ? -5.514 -5.421 -11.081 1.00 83.38 76 THR A N 1
ATOM 580 C CA . THR A 1 76 ? -4.706 -5.497 -12.300 1.00 83.38 76 THR A CA 1
ATOM 581 C C . THR A 1 76 ? -5.494 -4.937 -13.475 1.00 83.38 76 THR A C 1
ATOM 583 O O . THR A 1 76 ? -6.657 -4.547 -13.345 1.00 83.38 76 THR A O 1
ATOM 586 N N . SER A 1 77 ? -4.841 -4.849 -14.627 1.00 71.75 77 SER A N 1
ATOM 587 C CA . SER A 1 77 ? -5.470 -4.459 -15.880 1.00 71.75 77 SER A CA 1
ATOM 588 C C . SER A 1 77 ? -5.568 -5.635 -16.833 1.00 71.75 77 SER A C 1
ATOM 590 O O . SER A 1 77 ? -4.558 -6.257 -17.132 1.00 71.75 77 SER A O 1
ATOM 592 N N . ASP A 1 78 ? -6.758 -5.858 -17.391 1.00 68.06 78 ASP A N 1
ATOM 593 C CA . ASP A 1 78 ? -7.009 -6.943 -18.353 1.00 68.06 78 ASP A CA 1
ATOM 594 C C . ASP A 1 78 ? -6.262 -6.767 -19.690 1.00 68.06 78 ASP A C 1
ATOM 596 O O . ASP A 1 78 ? -6.162 -7.696 -20.485 1.00 68.06 78 ASP A O 1
ATOM 600 N N . TRP A 1 79 ? -5.769 -5.558 -19.974 1.00 59.81 79 TRP A N 1
ATOM 601 C CA . TRP A 1 79 ? -5.177 -5.180 -21.262 1.00 59.81 79 TRP A CA 1
ATOM 602 C C . TRP A 1 79 ? -3.649 -5.308 -21.315 1.00 59.81 79 TRP A C 1
ATOM 604 O O . TRP A 1 79 ? -3.068 -5.067 -22.374 1.00 59.81 79 TRP A O 1
ATOM 614 N N . LYS A 1 80 ? -2.993 -5.699 -20.214 1.00 61.59 80 LYS A N 1
ATOM 615 C CA . LYS A 1 80 ? -1.550 -5.974 -20.174 1.00 61.59 80 LYS A CA 1
ATOM 616 C C . LYS A 1 80 ? -1.272 -7.428 -19.796 1.00 61.59 80 LYS A C 1
ATOM 618 O O . LYS A 1 80 ? -2.118 -8.098 -19.216 1.00 61.59 80 LYS A O 1
ATOM 623 N N . GLY A 1 81 ? -0.095 -7.924 -20.185 1.00 60.31 81 GLY A N 1
ATOM 624 C CA . GLY A 1 81 ? 0.275 -9.339 -20.073 1.00 60.31 81 GLY A CA 1
ATOM 625 C C . GLY A 1 81 ? 0.379 -9.869 -18.640 1.00 60.31 81 GLY A C 1
ATOM 626 O O . GLY A 1 81 ? 0.399 -11.082 -18.467 1.00 60.31 81 GLY A O 1
ATOM 627 N N . GLY A 1 82 ? 0.416 -8.997 -17.624 1.00 64.06 82 GLY A N 1
ATOM 628 C CA . GLY A 1 82 ? 0.546 -9.383 -16.217 1.00 64.06 82 GLY A CA 1
ATOM 629 C C . GLY A 1 82 ? 1.991 -9.615 -15.772 1.00 64.06 82 GLY A C 1
ATOM 630 O O . GLY A 1 82 ? 2.234 -9.864 -14.598 1.00 64.06 82 GLY A O 1
ATOM 631 N N . ASP A 1 83 ? 2.963 -9.482 -16.678 1.00 75.56 83 ASP A N 1
ATOM 632 C CA . ASP A 1 83 ? 4.366 -9.839 -16.433 1.00 75.56 83 ASP A CA 1
ATOM 633 C C . ASP A 1 83 ? 5.138 -8.787 -15.611 1.00 75.56 83 ASP A C 1
ATOM 635 O O . ASP A 1 83 ? 6.293 -8.999 -15.225 1.00 75.56 83 ASP A O 1
ATOM 639 N N . LYS A 1 84 ? 4.553 -7.602 -15.388 1.00 87.19 84 LYS A N 1
ATOM 640 C CA . LYS A 1 84 ? 5.225 -6.471 -14.732 1.00 87.19 84 LYS A CA 1
ATOM 641 C C . LYS A 1 84 ? 4.624 -6.181 -13.361 1.00 87.19 84 LYS A C 1
ATOM 643 O O . LYS A 1 84 ? 3.419 -6.014 -13.193 1.00 87.19 84 LYS A O 1
ATOM 648 N N . LYS A 1 85 ? 5.496 -6.002 -12.363 1.00 89.44 85 LYS A N 1
ATOM 649 C CA . LYS A 1 85 ? 5.097 -5.731 -10.970 1.00 89.44 85 LYS A CA 1
ATOM 650 C C . LYS A 1 85 ? 4.275 -4.449 -10.808 1.00 89.44 85 LYS A C 1
ATOM 652 O O . LYS A 1 85 ? 3.369 -4.420 -9.983 1.00 89.44 85 LYS A O 1
ATOM 657 N N . TYR A 1 86 ? 4.513 -3.434 -11.637 1.00 89.56 86 TYR A N 1
ATOM 658 C CA . TYR A 1 86 ? 3.790 -2.161 -11.570 1.00 89.56 86 TYR A CA 1
ATOM 659 C C . TYR A 1 86 ? 2.338 -2.233 -12.072 1.00 89.56 86 TYR A C 1
ATOM 661 O O . TYR A 1 86 ? 1.564 -1.311 -11.814 1.00 89.56 86 TYR A O 1
ATOM 669 N N . GLU A 1 87 ? 1.969 -3.301 -12.790 1.00 90.38 87 GLU A N 1
ATOM 670 C CA . GLU A 1 87 ? 0.596 -3.548 -13.258 1.00 90.38 87 GLU A CA 1
ATOM 671 C C . GLU A 1 87 ? -0.310 -4.033 -12.124 1.00 90.38 87 GLU A C 1
ATOM 673 O O . GLU A 1 87 ? -1.531 -3.901 -12.200 1.00 90.38 87 GLU A O 1
ATOM 678 N N . ASN A 1 88 ? 0.299 -4.566 -11.063 1.00 90.50 88 ASN A N 1
ATOM 679 C CA . ASN A 1 88 ? -0.375 -5.027 -9.866 1.00 90.50 88 ASN A CA 1
ATOM 680 C C . ASN A 1 88 ? -0.440 -3.885 -8.852 1.00 90.50 88 ASN A C 1
ATOM 682 O O . ASN A 1 88 ? 0.565 -3.523 -8.241 1.00 90.50 88 ASN A O 1
ATOM 686 N N . VAL A 1 89 ? -1.635 -3.336 -8.650 1.00 91.19 89 VAL A N 1
ATOM 687 C CA . VAL A 1 89 ? -1.881 -2.276 -7.672 1.00 91.19 89 VAL A CA 1
ATOM 688 C C . VAL A 1 89 ? -2.454 -2.883 -6.398 1.00 91.19 89 VAL A C 1
ATOM 690 O O . VAL A 1 89 ? -3.587 -3.361 -6.380 1.00 91.19 89 VAL A O 1
ATOM 693 N N . LEU A 1 90 ? -1.676 -2.875 -5.318 1.00 93.56 90 LEU A N 1
ATOM 694 C CA . LEU A 1 90 ? -2.091 -3.429 -4.029 1.00 93.56 90 LEU A CA 1
ATOM 695 C C . LEU A 1 90 ? -2.966 -2.443 -3.250 1.00 93.56 90 LEU A C 1
ATOM 697 O O . LEU A 1 90 ? -2.702 -1.248 -3.214 1.00 93.56 90 LEU A O 1
ATOM 701 N N . GLY A 1 91 ? -3.992 -2.936 -2.569 1.00 93.44 91 GLY A N 1
ATOM 702 C CA . GLY A 1 91 ? -4.768 -2.188 -1.587 1.00 93.44 91 GLY A CA 1
ATOM 703 C C . GLY A 1 91 ? -4.236 -2.451 -0.184 1.00 93.44 91 GLY A C 1
ATOM 704 O O . GLY A 1 91 ? -4.274 -3.588 0.292 1.00 93.44 91 GLY A O 1
ATOM 705 N N . ILE A 1 92 ? -3.768 -1.403 0.492 1.00 94.06 92 ILE A N 1
ATOM 706 C CA . ILE A 1 92 ? -3.201 -1.483 1.841 1.00 94.06 92 ILE A CA 1
ATOM 707 C C . ILE A 1 92 ? -3.942 -0.525 2.768 1.00 94.06 92 ILE A C 1
ATOM 709 O O . ILE A 1 92 ? -4.076 0.663 2.487 1.00 94.06 92 ILE A O 1
ATOM 713 N N . LEU A 1 93 ? -4.399 -1.041 3.903 1.00 93.19 93 LEU A N 1
ATOM 714 C CA . LEU A 1 93 ? -4.933 -0.263 5.008 1.00 93.19 93 LEU A CA 1
ATOM 715 C C . LEU A 1 93 ? -3.822 0.062 6.015 1.00 93.19 93 LEU A C 1
ATOM 717 O O . LEU A 1 93 ? -3.091 -0.839 6.432 1.00 93.19 93 LEU A O 1
ATOM 721 N N . ILE A 1 94 ? -3.722 1.327 6.436 1.00 92.62 94 ILE A N 1
ATOM 722 C CA . ILE A 1 94 ? -2.777 1.790 7.468 1.00 92.62 94 ILE A CA 1
ATOM 723 C C . ILE A 1 94 ? -3.518 2.470 8.618 1.00 92.62 94 ILE A C 1
ATOM 725 O O . ILE A 1 94 ? -4.321 3.386 8.410 1.00 92.62 94 ILE A O 1
ATOM 729 N N . ASP A 1 95 ? -3.265 2.001 9.839 1.00 92.00 95 ASP A N 1
ATOM 730 C CA . ASP A 1 95 ? -3.874 2.543 11.046 1.00 92.00 95 ASP A CA 1
ATOM 731 C C . ASP A 1 95 ? -3.335 3.950 11.308 1.00 92.00 95 ASP A C 1
ATOM 733 O O . ASP A 1 95 ? -2.142 4.157 11.538 1.00 92.00 95 ASP A O 1
ATOM 737 N N . VAL A 1 96 ? -4.235 4.931 11.295 1.00 88.56 96 VAL A N 1
ATOM 738 C CA . VAL A 1 96 ? -3.866 6.340 11.462 1.00 88.56 96 VAL A CA 1
ATOM 739 C C . VAL A 1 96 ? -3.353 6.628 12.872 1.00 88.56 96 VAL A C 1
ATOM 741 O O . VAL A 1 96 ? -2.420 7.408 13.027 1.00 88.56 96 VAL A O 1
ATOM 744 N N . LYS A 1 97 ? -3.917 6.000 13.911 1.00 89.44 97 LYS A N 1
ATOM 745 C CA . LYS A 1 97 ? -3.474 6.197 15.303 1.00 89.44 97 LYS A CA 1
ATOM 746 C C . LYS A 1 97 ? -2.086 5.608 15.511 1.00 89.44 97 LYS A C 1
ATOM 748 O O . LYS A 1 97 ? -1.283 6.193 16.230 1.00 89.44 97 LYS A O 1
ATOM 753 N N . TYR A 1 98 ? -1.815 4.468 14.879 1.00 90.38 98 TYR A N 1
ATOM 754 C CA . TYR A 1 98 ? -0.478 3.888 14.854 1.00 90.38 98 TYR A CA 1
ATOM 755 C C . TYR A 1 98 ? 0.509 4.813 14.139 1.00 90.38 98 TYR A C 1
ATOM 757 O O . TYR A 1 98 ? 1.529 5.164 14.721 1.00 90.38 98 TYR A O 1
ATOM 765 N N . LEU A 1 99 ? 0.163 5.277 12.932 1.00 87.81 99 LEU A N 1
ATOM 766 C CA . LEU A 1 99 ? 1.001 6.176 12.135 1.00 87.81 99 LEU A CA 1
ATOM 767 C C . LEU A 1 99 ? 1.312 7.485 12.880 1.00 87.81 99 LEU A C 1
ATOM 769 O O . LEU A 1 99 ? 2.446 7.946 12.864 1.00 87.81 99 LEU A O 1
ATOM 773 N N . MET A 1 100 ? 0.326 8.060 13.577 1.00 86.19 100 MET A N 1
ATOM 774 C CA . MET A 1 100 ? 0.505 9.255 14.413 1.00 86.19 100 MET A CA 1
ATOM 775 C C . MET A 1 100 ? 1.397 9.020 15.639 1.00 86.19 100 MET A C 1
ATOM 777 O O . MET A 1 100 ? 1.942 9.979 16.176 1.00 86.19 100 MET A O 1
ATOM 781 N N . GLY A 1 101 ? 1.508 7.775 16.111 1.00 85.38 101 GLY A N 1
ATOM 782 C CA . GLY A 1 101 ? 2.368 7.398 17.232 1.00 85.38 101 GLY A CA 1
ATOM 783 C C . GLY A 1 101 ? 3.837 7.214 16.849 1.00 85.38 101 GLY A C 1
ATOM 784 O O . GLY A 1 101 ? 4.674 7.064 17.738 1.00 85.38 101 GLY A O 1
ATOM 785 N N . ILE A 1 102 ? 4.161 7.222 15.553 1.00 86.00 102 ILE A N 1
ATOM 786 C CA . ILE A 1 102 ? 5.540 7.167 15.072 1.00 86.00 102 ILE A CA 1
ATOM 787 C C . ILE A 1 102 ? 6.165 8.551 15.284 1.00 86.00 102 ILE A C 1
ATOM 789 O O . ILE A 1 102 ? 5.897 9.501 14.554 1.00 86.00 102 ILE A O 1
ATOM 793 N N . ASP A 1 103 ? 6.998 8.657 16.317 1.00 70.50 103 ASP A N 1
ATOM 794 C CA . ASP A 1 103 ? 7.639 9.909 16.750 1.00 70.50 103 ASP A CA 1
ATOM 795 C C . ASP A 1 103 ? 8.794 10.347 15.822 1.00 70.50 103 ASP A C 1
ATOM 797 O O . ASP A 1 103 ? 9.219 11.502 15.802 1.00 70.50 103 ASP A O 1
ATOM 801 N N . SER A 1 104 ? 9.299 9.430 14.990 1.00 73.56 104 SER A N 1
ATOM 802 C CA . SER A 1 104 ? 10.344 9.727 14.010 1.00 73.56 104 SER A CA 1
ATOM 803 C C . SER A 1 104 ? 9.755 10.024 12.627 1.00 73.56 104 SER A C 1
ATOM 805 O O . SER A 1 104 ? 8.870 9.330 12.135 1.00 73.56 104 SER A O 1
ATOM 807 N N . ARG A 1 105 ? 10.279 11.052 11.944 1.00 66.75 105 ARG A N 1
ATOM 808 C CA . ARG A 1 105 ? 9.857 11.391 10.566 1.00 66.75 105 ARG A CA 1
ATOM 809 C C . ARG A 1 105 ? 10.123 10.271 9.556 1.00 66.75 105 ARG A C 1
ATOM 811 O O . ARG A 1 105 ? 9.530 10.265 8.481 1.00 66.75 105 ARG A O 1
ATOM 818 N N . THR A 1 106 ? 11.059 9.379 9.856 1.00 73.06 106 THR A N 1
ATOM 819 C CA . THR A 1 106 ? 11.475 8.290 8.975 1.00 73.06 106 THR A CA 1
ATOM 820 C C . THR A 1 106 ? 11.878 7.126 9.861 1.00 73.06 106 THR A C 1
ATOM 822 O O . THR A 1 106 ? 13.025 7.061 10.292 1.00 73.06 106 THR A O 1
ATOM 825 N N . ASP A 1 107 ? 10.925 6.247 10.160 1.00 84.44 107 ASP A N 1
ATOM 826 C CA . ASP A 1 107 ? 11.200 4.997 10.862 1.00 84.44 107 ASP A CA 1
ATOM 827 C C . ASP A 1 107 ? 11.564 3.916 9.829 1.00 84.44 107 ASP A C 1
ATOM 829 O O . ASP A 1 107 ? 10.685 3.455 9.091 1.00 84.44 107 ASP A O 1
ATOM 833 N N . PRO A 1 108 ? 12.842 3.503 9.726 1.00 86.69 108 PRO A N 1
ATOM 834 C CA . PRO A 1 108 ? 13.255 2.512 8.740 1.00 86.69 108 PRO A CA 1
ATOM 835 C C . PRO A 1 108 ? 12.602 1.147 8.971 1.00 86.69 108 PRO A C 1
ATOM 837 O O . PRO A 1 108 ? 12.379 0.421 8.008 1.00 86.69 108 PRO A O 1
ATOM 840 N N . SER A 1 109 ? 12.274 0.805 10.223 1.00 88.44 109 SER A N 1
ATOM 841 C CA . SER A 1 109 ? 11.605 -0.454 10.570 1.00 88.44 109 SER A CA 1
ATOM 842 C C . SER A 1 109 ? 10.209 -0.507 9.956 1.00 88.44 109 SER A C 1
ATOM 844 O O . SER A 1 109 ? 9.822 -1.511 9.365 1.00 88.44 109 SER A O 1
ATOM 846 N N . GLU A 1 110 ? 9.468 0.598 10.025 1.00 89.50 110 GLU A N 1
ATOM 847 C CA . GLU A 1 110 ? 8.116 0.686 9.466 1.00 89.50 110 GLU A CA 1
ATOM 848 C C . GLU A 1 110 ? 8.118 0.707 7.938 1.00 89.50 110 GLU A C 1
ATOM 850 O O . GLU A 1 110 ? 7.274 0.069 7.308 1.00 89.50 110 GLU A O 1
ATOM 855 N N . ILE A 1 111 ? 9.102 1.381 7.337 1.00 90.19 111 ILE A N 1
ATOM 856 C CA . ILE A 1 111 ? 9.294 1.370 5.883 1.00 90.19 111 ILE A CA 1
ATOM 857 C C . ILE A 1 111 ? 9.607 -0.048 5.400 1.00 90.19 111 ILE A C 1
ATOM 859 O O . ILE A 1 111 ? 9.006 -0.496 4.426 1.00 90.19 111 ILE A O 1
ATOM 863 N N . LEU A 1 112 ? 10.507 -0.761 6.085 1.00 92.56 112 LEU A N 1
ATOM 864 C CA . LEU A 1 112 ? 10.860 -2.140 5.745 1.00 92.56 112 LEU A CA 1
ATOM 865 C C . LEU A 1 112 ? 9.660 -3.076 5.878 1.00 92.56 112 LEU A C 1
ATOM 867 O O . LEU A 1 112 ? 9.372 -3.801 4.936 1.00 92.56 112 LEU A O 1
ATOM 871 N N . LYS A 1 113 ? 8.897 -2.997 6.975 1.00 92.56 113 LYS A N 1
ATOM 872 C CA . LYS A 1 113 ? 7.671 -3.796 7.151 1.00 92.56 113 LYS A CA 1
ATOM 873 C C . LYS A 1 113 ? 6.670 -3.580 6.017 1.00 92.56 113 LYS A C 1
ATOM 875 O O . LYS A 1 113 ? 6.052 -4.532 5.547 1.00 92.56 113 LYS A O 1
ATOM 880 N N . LEU A 1 114 ? 6.482 -2.330 5.590 1.00 92.75 114 LEU A N 1
ATOM 881 C CA . LEU A 1 114 ? 5.591 -2.017 4.476 1.00 92.75 114 LEU A CA 1
ATOM 882 C C . LEU A 1 114 ? 6.143 -2.550 3.146 1.00 92.75 114 LEU A C 1
ATOM 884 O O . LEU A 1 114 ? 5.379 -3.100 2.356 1.00 92.75 114 LEU A O 1
ATOM 888 N N . ALA A 1 115 ? 7.447 -2.401 2.904 1.00 93.50 115 ALA A N 1
ATOM 889 C CA . ALA A 1 115 ? 8.102 -2.890 1.695 1.00 93.50 115 ALA A CA 1
ATOM 890 C C . ALA A 1 115 ? 8.022 -4.419 1.588 1.00 93.50 115 ALA A C 1
ATOM 892 O O . ALA A 1 115 ? 7.566 -4.928 0.569 1.00 93.50 115 ALA A O 1
ATOM 893 N N . GLU A 1 116 ? 8.362 -5.138 2.660 1.00 94.69 116 GLU A N 1
ATOM 894 C CA . GLU A 1 116 ? 8.260 -6.599 2.738 1.00 94.69 116 GLU A CA 1
ATOM 895 C C . GLU A 1 116 ? 6.828 -7.071 2.469 1.00 94.69 116 GLU A C 1
ATOM 897 O O . GLU A 1 116 ? 6.620 -7.991 1.682 1.00 94.69 116 GLU A O 1
ATOM 902 N N . LEU A 1 117 ? 5.824 -6.400 3.049 1.00 94.56 117 LEU A N 1
ATOM 903 C CA . LEU A 1 117 ? 4.422 -6.723 2.788 1.00 94.56 117 LEU A CA 1
ATOM 904 C C . LEU A 1 117 ? 4.048 -6.525 1.310 1.00 94.56 117 LEU A C 1
ATOM 906 O O . LEU A 1 117 ? 3.326 -7.346 0.746 1.00 94.56 117 LEU A O 1
ATOM 910 N N . ILE A 1 118 ? 4.501 -5.434 0.686 1.00 93.88 118 ILE A N 1
ATOM 911 C CA . ILE A 1 118 ? 4.238 -5.158 -0.733 1.00 93.88 118 ILE A CA 1
ATOM 912 C C . ILE A 1 118 ? 4.886 -6.230 -1.609 1.00 93.88 118 ILE A C 1
ATOM 914 O O . ILE A 1 118 ? 4.228 -6.761 -2.500 1.00 93.88 118 ILE A O 1
ATOM 918 N N . GLU A 1 119 ? 6.145 -6.572 -1.347 1.00 93.31 119 GLU A N 1
ATOM 919 C CA . GLU A 1 119 ? 6.873 -7.588 -2.108 1.00 93.31 119 GLU A CA 1
ATOM 920 C C . GLU A 1 119 ? 6.246 -8.979 -1.948 1.00 93.31 119 GLU A C 1
ATOM 922 O O . GLU A 1 119 ? 6.052 -9.677 -2.942 1.00 93.31 119 GLU A O 1
ATOM 927 N N . GLU A 1 120 ? 5.855 -9.358 -0.727 1.00 93.94 120 GLU A N 1
ATOM 928 C CA . GLU A 1 120 ? 5.227 -10.650 -0.430 1.00 93.94 120 GLU A CA 1
ATOM 929 C C . GLU A 1 120 ? 3.847 -10.793 -1.091 1.00 93.94 120 GLU A C 1
ATOM 931 O O . GLU A 1 120 ? 3.482 -11.873 -1.559 1.00 93.94 120 GLU A O 1
ATOM 936 N N . LYS A 1 121 ? 3.046 -9.720 -1.105 1.00 92.69 121 LYS A N 1
ATOM 937 C CA . LYS A 1 121 ? 1.663 -9.756 -1.611 1.00 92.69 121 LYS A CA 1
ATOM 938 C C . LYS A 1 121 ? 1.537 -9.411 -3.089 1.00 92.69 121 LYS A C 1
ATOM 940 O O . LYS A 1 121 ? 0.451 -9.587 -3.639 1.00 92.69 121 LYS A O 1
ATOM 945 N N . CYS A 1 122 ? 2.601 -8.937 -3.735 1.00 87.88 122 CYS A N 1
ATOM 946 C CA . CYS A 1 122 ? 2.589 -8.661 -5.165 1.00 87.88 122 CYS A CA 1
ATOM 947 C C . CYS A 1 122 ? 2.535 -9.976 -5.965 1.00 87.88 122 CYS A C 1
ATOM 949 O O . CYS A 1 122 ? 3.474 -10.774 -5.875 1.00 87.88 122 CYS A O 1
ATOM 951 N N . PRO A 1 123 ? 1.477 -10.213 -6.765 1.00 80.38 123 PRO A N 1
ATOM 952 C CA . PRO A 1 123 ? 1.367 -11.414 -7.589 1.00 80.38 123 PRO A CA 1
ATOM 953 C C . PRO A 1 123 ? 2.576 -11.605 -8.518 1.00 80.38 123 PRO A C 1
ATOM 955 O O . PRO A 1 123 ? 3.216 -10.634 -8.942 1.00 80.38 123 PRO A O 1
ATOM 958 N N . VAL A 1 124 ? 2.922 -12.872 -8.778 1.00 62.91 124 VAL A N 1
ATOM 959 C CA . VAL A 1 124 ? 3.978 -13.272 -9.726 1.00 62.91 124 VAL A CA 1
ATOM 960 C C . VAL A 1 124 ? 3.453 -13.214 -11.141 1.00 62.91 124 VAL A C 1
ATOM 962 O O . VAL A 1 124 ? 2.390 -13.828 -11.376 1.00 62.91 124 VAL A O 1
#

=== Feature glossary ===
Feature key, reading from the visual/contextual features back to the raw sequence:

Rendered structure images. Six rendered views show the 3D structure from the faces of a cube — i.e. along ±x, ±y, ±z. Rendering representation is drawn randomly per protein from cartoon (secondary-structure ribbons), sticks (backbone bonds), or molecular surface; coloring is either N→C rainbow (blue at the N-terminus through red at the C-terminus) or one color per chain.

Contact-map, Ramachandran, and PAE plots. The contact map is a binary N×N matrix image: pixel (i, j) is dark where Cα_i and Cα_j are within 8 Å and |i−j|>4. Because the |i−j|>4 filter removes local helical contacts, off-diagonal stripes parallel to the main diagonal indicate parallel β-sheets; stripes perpendicular to it indicate antiparallel β-sheets. The Ramachandran plot scatters every residue's (φ, ψ) pair against the sterically allowed regions. The PAE heatmap renders the predicted-aligned-error matrix.

InterPro / GO / CATH / organism. Database cross-references. InterPro integrates a dozen domain/family signature databases into unified entries with residue-range hits. GO terms attach function/process/location labels with evidence codes. CATH codes position the fold in a four-level structural taxonomy. Organism is the NCBI-taxonomy species name.

Nearest PDB structures. The Foldseek neighbor list gives the closest experimentally determined structures in the PDB, ranked by structural alignment. TM-score near 1 means near-identical fold; near 0.3 means only rough topology match. This is how one finds what a novel AlphaFold prediction most resembles in the solved-structure universe.

Predicted aligned error. PAE(i, j) answers: if I align the predicted and true structures on residue i, how far off (in Å) do I expect residue j to be? A block-diagonal PAE matrix with low values on the blocks and high values off-diagonal is the signature of a multi-domain protein with confidently predicted domains but uncertain inter-domain orientation.

Solvent-accessible surface area. Accessible surface area quantifies burial. A residue with SASA near zero is packed into the hydrophobic core; one with SASA >100 Å² sits on the surface. Computed here via the Shrake–Rupley numerical algorithm with a 1.4 Å probe.

B-factor. B-factor (Debye–Waller factor) reflects atomic displacement in the 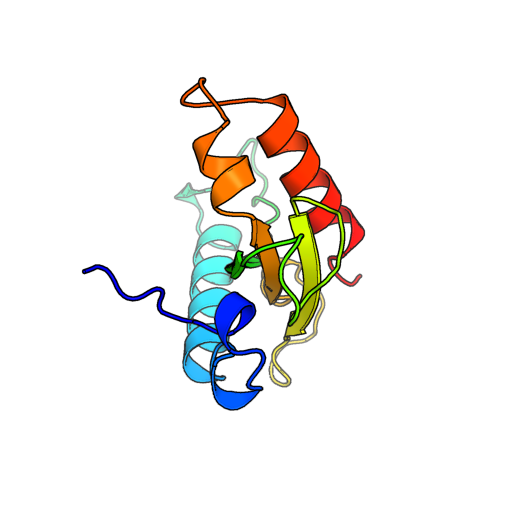crystal lattice. It is an experimental observable (units Å²), not a prediction; low values mean the atom is pinned down, high values mean it moves or is heterogeneous across the crystal.

pLDDT. For AlphaFold models, the B-factor field carries pLDDT — the model's own estimate of local accuracy on a 0–100 scale. Regions with pLDDT<50 should be treated as essentially unmodeled; they often correspond to intrinsically disordered segments.

Backbone torsions (φ/ψ). φ (phi) and ψ (psi) are the two rotatable backbone dihedrals per residue: φ is the C(i-1)–N–Cα–C torsion, ψ is the N–Cα–C–N(i+1) torsion, both in degrees on (−180°, 180°]. α-helical residues cluster near (−60°, −45°); β-strand residues near (−120°, +130°). A Ramachandran plot is simply a scatter of (φ, ψ) for every residue.

Radius of gyration, Cα contacts, bounding box. Radius of gyration (Rg) is the root-mean-square distance of Cα atoms from their centroid — a single number for overall size and compactness. A globular domain of N residues has Rg ≈ 2.2·N^0.38 Å; an extended or disordered chain has a much larger Rg. The Cα contact count is the number of residue pairs whose Cα atoms are within 8 Å and are more than four positions apart in sequence — a standard proxy for tertiary packing density. The bounding box is the smallest axis-aligned box enclosing all Cα atoms.

Secondary structure (3-state, P-SEA). Three-state secondary structure (P-SEA) collapses the eight DSSP classes into helix (a), strand (b), and coil (c). P-SEA assigns these from Cα geometry alone — distances and angles — without requiring backbone oxygens, so it works on any Cα trace.

Secondary structure (8-state, DSSP). DSSP 8-state secondary structure assigns each residue one of H (α-helix), G (3₁₀-helix), I (π-helix), E (extended β-strand), B (isolated β-bridge), T (hydrogen-bonded turn), S (bend), or '-' (coil). The assignment is computed from backbone hydrogen-bond geometry via the Kabsch–Sander algorithm.

Foldseek 3Di. A 3Di character summarizes, for each residue, the relative orientation of the Cα frame of its nearest spatial neighbor. Because it encodes fold topology rather than chemistry, 3Di alignments detect remote structural similarity that sequence alignment misses.

mmCIF coordinates. The mmCIF block holds the 3D Cartesian coordinates of each backbone atom (N, Cα, C, O) in ångströms. mmCIF is the PDB's canonical archive format — a tagged-loop text representation of the atomic model.

Sequence. Sequence gives the chain of amino acids in standard one-letter code (A=alanine, C=cysteine, …, Y=tyrosine), read N→C. It is the only feature that is directly encoded by the gene; all structural features are derived from the folded form of this sequence.